Protein AF-A0A4Y2LX38-F1 (afdb_monomer_lite)

InterPro domains:
  IPR004868 DNA-directed DNA polymerase, family B, mitochondria/virus [PF03175] (24-109)
  IPR043502 DNA/RNA polymerase superfamily [SSF56672] (19-115)

Secondary structure (DSSP, 8-state):
--SS-HHHHHHHHHS--PPPP-GGGG--------S-S---S-------TTHHHHHHHHS----SSPP---S----GGG--S-------PPTT-SS----EEETTEEE--S-HHHHHHT-SS-----

pLDDT: mean 88.42, std 7.5, range [52.28, 97.88]

Foldseek 3Di:
DPPPDPVVVVVVVPDPDDDDDDVCVVDDDDDDDDLDPDDDDDDDDDDDPPVPVVCVVPPDDDDDDDDDDDDDDDDPVVDDDDDDDDDQFDPDDSDADDWDQEPNDTDRDNDPVCVNVVPPDDPDDD

Sequence (126 aa):
MKRNDVSLKEFCSQLEIVELMNPRDAFYGGRTNATKLFYEGEAKYIDLTSLYPYVNKYCSYPAGHPEIIISNFGDISEYLGIAKCSILPPRGLYHPVLPFRSLGKLTFPLCSSCVETRCSTCEHED

Radius of gyration: 21.51 Å; chains: 1; bounding box: 39×32×73 Å

Structure (mmCIF, N/CA/C/O backbone):
data_AF-A0A4Y2LX38-F1
#
_entry.id   AF-A0A4Y2LX38-F1
#
loop_
_atom_site.group_PDB
_atom_site.id
_atom_site.type_symbol
_atom_site.label_atom_id
_atom_site.label_alt_id
_atom_site.label_comp_id
_atom_site.label_asym_id
_atom_site.label_entity_id
_atom_site.label_seq_id
_atom_site.pdbx_PDB_ins_code
_atom_site.Cartn_x
_atom_site.Cartn_y
_atom_site.Cartn_z
_atom_site.occupancy
_atom_site.B_iso_or_equiv
_atom_site.auth_seq_id
_atom_site.auth_comp_id
_atom_site.auth_asym_id
_atom_site.auth_atom_id
_atom_site.pdbx_PDB_model_num
ATOM 1 N N . MET A 1 1 ? -1.124 16.129 43.618 1.00 52.28 1 MET A N 1
ATOM 2 C CA . MET A 1 1 ? -1.335 15.105 44.666 1.00 52.28 1 MET A CA 1
ATOM 3 C C . MET A 1 1 ? -1.889 13.756 44.160 1.00 52.28 1 MET A C 1
ATOM 5 O O . MET A 1 1 ? -2.050 12.874 44.979 1.00 52.28 1 MET A O 1
ATOM 9 N N . LYS A 1 2 ? -2.125 13.527 42.849 1.00 57.47 2 LYS A N 1
ATOM 10 C CA . LYS A 1 2 ? -2.738 12.272 42.333 1.00 57.47 2 LYS A CA 1
ATOM 11 C C . LYS A 1 2 ? -1.798 11.284 41.603 1.00 57.47 2 LYS A C 1
ATOM 13 O O . LYS A 1 2 ? -2.261 10.271 41.108 1.00 57.47 2 LYS A O 1
ATOM 18 N N . ARG A 1 3 ? -0.486 11.550 41.504 1.00 59.56 3 ARG A N 1
ATOM 19 C CA . ARG A 1 3 ? 0.464 10.679 40.761 1.00 59.56 3 ARG A CA 1
ATOM 20 C C . ARG A 1 3 ? 0.956 9.443 41.536 1.00 59.56 3 ARG A C 1
ATOM 22 O O . ARG A 1 3 ? 1.469 8.518 40.916 1.00 59.56 3 ARG A O 1
ATOM 29 N N . ASN A 1 4 ? 0.810 9.422 42.863 1.00 72.94 4 ASN A N 1
ATOM 30 C CA . ASN A 1 4 ? 1.358 8.372 43.737 1.00 72.94 4 ASN A CA 1
ATOM 31 C C . ASN A 1 4 ? 0.291 7.498 44.407 1.00 72.94 4 ASN A C 1
ATOM 33 O O . ASN A 1 4 ? 0.620 6.728 45.301 1.00 72.94 4 ASN A O 1
ATOM 37 N N . ASP A 1 5 ? -0.965 7.608 43.988 1.00 85.50 5 ASP A N 1
ATOM 38 C CA . ASP A 1 5 ? -2.028 6.768 44.524 1.00 85.50 5 ASP A CA 1
ATOM 39 C C . ASP A 1 5 ? -1.905 5.347 43.951 1.00 85.50 5 ASP A C 1
ATOM 41 O O . ASP A 1 5 ? -1.967 5.149 42.735 1.00 85.50 5 ASP A O 1
ATOM 45 N N . VAL A 1 6 ? -1.655 4.375 44.831 1.00 85.75 6 VAL A N 1
ATOM 46 C CA . VAL A 1 6 ? -1.432 2.966 44.474 1.00 85.75 6 VAL A CA 1
ATOM 47 C C . VAL A 1 6 ? -2.691 2.358 43.857 1.00 85.75 6 VAL A C 1
ATOM 49 O O . VAL A 1 6 ? -2.586 1.649 42.861 1.00 85.75 6 VAL A O 1
ATOM 52 N N . SER A 1 7 ? -3.873 2.732 44.356 1.00 86.31 7 SER A N 1
ATOM 53 C CA . SER A 1 7 ? -5.153 2.212 43.863 1.00 86.31 7 SER A CA 1
ATOM 54 C C . SER A 1 7 ? -5.431 2.631 42.416 1.00 86.31 7 SER A C 1
ATOM 56 O O . SER A 1 7 ? -5.868 1.827 41.597 1.00 86.31 7 SER A O 1
ATOM 58 N N . LEU A 1 8 ? -5.091 3.876 42.061 1.00 85.12 8 LEU A N 1
ATOM 59 C CA . LEU A 1 8 ? -5.197 4.372 40.688 1.00 85.12 8 LEU A CA 1
ATOM 60 C C . LEU A 1 8 ? -4.205 3.678 39.751 1.00 85.12 8 LEU A C 1
ATOM 62 O O . LEU A 1 8 ? -4.531 3.449 38.591 1.00 85.12 8 LEU A O 1
ATOM 66 N N . LYS A 1 9 ? -3.001 3.341 40.230 1.00 82.56 9 LYS A N 1
ATOM 67 C CA . LYS A 1 9 ? -2.008 2.612 39.427 1.00 82.56 9 LYS A CA 1
ATOM 68 C C . LYS A 1 9 ? -2.444 1.176 39.160 1.00 82.56 9 LYS A C 1
ATOM 70 O O . LYS A 1 9 ? -2.347 0.739 38.018 1.00 82.56 9 LYS A O 1
ATOM 75 N N . GLU A 1 10 ? -2.948 0.480 40.176 1.00 87.00 10 GLU A N 1
ATOM 76 C CA . GLU A 1 10 ? -3.496 -0.871 40.026 1.00 87.00 10 GLU A CA 1
ATOM 77 C C . GLU A 1 10 ? -4.698 -0.874 39.079 1.00 87.00 10 GLU A C 1
ATOM 79 O O . GLU A 1 10 ? -4.710 -1.645 38.121 1.00 87.00 10 GLU A O 1
ATOM 84 N N . PHE A 1 11 ? -5.641 0.056 39.249 1.00 85.44 11 PHE A N 1
ATOM 85 C CA . PHE A 1 11 ? -6.773 0.209 38.335 1.00 85.44 11 PHE A CA 1
ATOM 86 C C . PHE A 1 11 ? -6.322 0.472 36.890 1.00 85.44 11 PHE A C 1
ATOM 88 O O . PHE A 1 11 ? -6.727 -0.245 35.982 1.00 85.44 11 PHE A O 1
ATOM 95 N N . CYS A 1 12 ? -5.432 1.444 36.662 1.00 82.38 12 CYS A N 1
ATOM 96 C CA . CYS A 1 12 ? -4.913 1.729 35.321 1.00 82.38 12 CYS A CA 1
ATOM 97 C C . CYS A 1 12 ? -4.139 0.549 34.714 1.00 82.38 12 CYS A C 1
ATOM 99 O O . CYS A 1 12 ? -4.152 0.397 33.499 1.00 82.38 12 CYS A O 1
ATOM 101 N N . SER A 1 13 ? -3.476 -0.279 35.529 1.00 79.88 13 SER A N 1
ATOM 102 C CA . SER A 1 13 ? -2.760 -1.472 35.054 1.00 79.88 13 SER A CA 1
ATOM 103 C C . SER A 1 13 ? -3.688 -2.603 34.607 1.00 79.88 13 SER A C 1
ATOM 105 O O . SER A 1 13 ? -3.288 -3.441 33.806 1.00 79.88 13 SER A O 1
ATOM 107 N N . GLN A 1 14 ? -4.927 -2.610 35.103 1.00 82.19 14 GLN A N 1
ATOM 108 C CA . GLN A 1 14 ? -5.975 -3.540 34.684 1.00 82.19 14 GLN A CA 1
ATOM 109 C C . GLN A 1 14 ? -6.706 -3.065 33.422 1.00 82.19 14 GLN A C 1
ATOM 111 O O . GLN A 1 14 ? -7.450 -3.838 32.823 1.00 82.19 14 GLN A O 1
ATOM 116 N N . LEU A 1 15 ? -6.524 -1.803 33.017 1.00 80.25 15 LEU A N 1
ATOM 117 C CA . LEU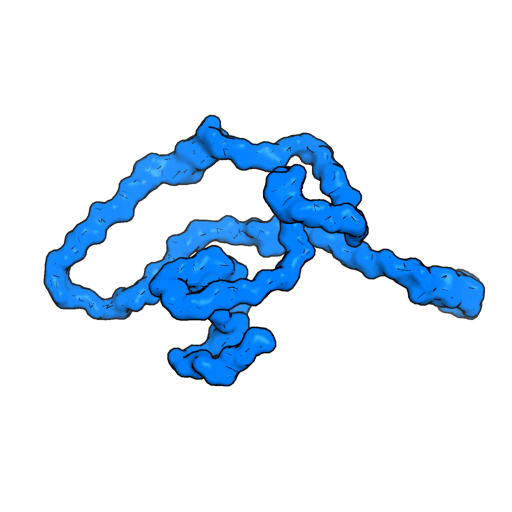 A 1 15 ? -7.100 -1.288 31.783 1.00 80.25 15 LEU A CA 1
ATOM 118 C C . LEU A 1 15 ? -6.261 -1.761 30.597 1.00 80.25 15 LEU A C 1
ATOM 120 O O . LEU A 1 15 ? -5.094 -1.396 30.454 1.00 80.25 15 LEU A O 1
ATOM 124 N N . GLU A 1 16 ? -6.885 -2.513 29.698 1.00 70.12 16 GLU A N 1
ATOM 125 C CA . GLU A 1 16 ? -6.325 -2.808 28.384 1.00 70.12 16 GLU A CA 1
ATOM 126 C C . GLU A 1 16 ? -6.466 -1.562 27.498 1.00 70.12 16 GLU A C 1
ATOM 128 O O . GLU A 1 16 ? -7.414 -1.396 26.729 1.00 70.12 16 GLU A O 1
ATOM 133 N N . ILE A 1 17 ? -5.550 -0.607 27.681 1.00 72.88 17 ILE A N 1
ATOM 134 C CA . ILE A 1 17 ? -5.524 0.620 26.884 1.00 72.88 17 ILE A CA 1
ATOM 135 C C . ILE A 1 17 ? -4.998 0.264 25.493 1.00 72.88 17 ILE A C 1
ATOM 137 O O . ILE A 1 17 ? -3.791 0.233 25.254 1.00 72.88 17 ILE A O 1
ATOM 141 N N . VAL A 1 18 ? -5.920 0.008 24.569 1.00 73.94 18 VAL A N 1
ATOM 142 C CA . VAL A 1 18 ? -5.599 -0.170 23.154 1.00 73.94 18 VAL A CA 1
ATOM 143 C C . VAL A 1 18 ? -5.389 1.203 22.522 1.00 73.94 18 VAL A C 1
ATOM 145 O O . VAL A 1 18 ? -6.255 2.078 22.580 1.00 73.94 18 VAL A O 1
ATOM 148 N N . GLU A 1 19 ? -4.225 1.404 21.907 1.00 80.00 19 GLU A N 1
ATOM 149 C CA . GLU A 1 19 ? -3.961 2.606 21.123 1.00 80.00 19 GLU A CA 1
ATOM 150 C C . GLU A 1 19 ? -4.925 2.672 19.929 1.00 80.00 19 GLU A C 1
ATOM 152 O O . GLU A 1 19 ? -4.983 1.752 19.106 1.00 80.00 19 GLU A O 1
ATOM 157 N N . LEU A 1 20 ? -5.655 3.783 19.808 1.00 81.31 20 LEU A N 1
ATOM 158 C CA . LEU A 1 20 ? -6.504 4.029 18.648 1.00 81.31 20 LEU A CA 1
ATOM 159 C C . LEU A 1 20 ? -5.653 4.088 17.377 1.00 81.31 20 LEU A C 1
ATOM 161 O O . LEU A 1 20 ? -4.609 4.735 17.326 1.00 81.31 20 LEU A O 1
ATOM 165 N N . MET A 1 21 ? -6.125 3.431 16.320 1.00 87.50 21 MET A N 1
ATOM 166 C CA . MET A 1 21 ? -5.493 3.528 15.011 1.00 87.50 21 MET A CA 1
ATOM 167 C C . MET A 1 21 ? -5.532 4.976 14.510 1.00 87.50 21 MET A C 1
ATOM 169 O O . MET A 1 21 ? -6.570 5.633 14.572 1.00 87.50 21 MET A O 1
ATOM 173 N N . ASN A 1 22 ? -4.424 5.443 13.936 1.00 88.81 22 ASN A N 1
ATOM 174 C CA . ASN A 1 22 ? -4.397 6.649 13.124 1.00 88.81 22 ASN A CA 1
ATOM 175 C C . ASN A 1 22 ? -4.707 6.294 11.654 1.00 88.81 22 ASN A C 1
ATOM 177 O O . ASN A 1 22 ? -3.871 5.679 10.990 1.00 88.81 22 ASN A O 1
ATOM 181 N N . PRO A 1 23 ? -5.857 6.712 11.087 1.00 88.50 23 PRO A N 1
ATOM 182 C CA . PRO A 1 23 ? -6.214 6.401 9.699 1.00 88.50 23 PRO A CA 1
ATOM 183 C C . PRO A 1 23 ? -5.195 6.886 8.658 1.00 88.50 23 PRO A C 1
ATOM 185 O O . PRO A 1 23 ? -5.149 6.366 7.545 1.00 88.50 23 PRO A O 1
ATOM 188 N N . ARG A 1 24 ? -4.361 7.882 8.999 1.00 90.12 24 ARG A N 1
ATOM 189 C CA . ARG A 1 24 ? -3.313 8.389 8.099 1.00 90.12 24 ARG A CA 1
ATOM 190 C C . ARG A 1 24 ? -2.212 7.367 7.838 1.00 90.12 24 ARG A C 1
ATOM 192 O O . ARG A 1 24 ? -1.558 7.469 6.803 1.00 90.12 24 ARG A O 1
ATOM 199 N N . ASP A 1 25 ? -2.034 6.390 8.720 1.00 89.56 25 ASP A N 1
ATOM 200 C CA . ASP A 1 25 ? -1.020 5.348 8.552 1.00 89.56 25 ASP A CA 1
ATOM 201 C C . ASP A 1 25 ? -1.364 4.428 7.371 1.00 89.56 25 ASP A C 1
ATOM 203 O O . ASP A 1 25 ? -0.471 3.964 6.666 1.00 89.56 25 ASP A O 1
ATOM 207 N N . ALA A 1 26 ? -2.660 4.254 7.086 1.00 89.81 26 ALA A N 1
ATOM 208 C CA . ALA A 1 26 ? -3.158 3.525 5.921 1.00 89.81 26 ALA A CA 1
ATOM 209 C C . ALA A 1 26 ? -3.140 4.359 4.622 1.00 89.81 26 ALA A C 1
ATOM 211 O O . ALA A 1 26 ? -3.487 3.855 3.553 1.00 89.81 26 ALA A O 1
ATOM 212 N N . PHE A 1 27 ? -2.758 5.640 4.683 1.00 91.00 27 PHE A N 1
ATOM 213 C CA . PHE A 1 27 ? -2.789 6.525 3.524 1.00 91.00 27 PHE A CA 1
ATOM 214 C C . PHE A 1 27 ? -1.480 6.447 2.723 1.00 91.00 27 PHE A C 1
ATOM 216 O O . PHE A 1 27 ? -0.422 6.961 3.114 1.00 91.00 27 PHE A O 1
ATOM 223 N N . TYR A 1 28 ? -1.560 5.816 1.552 1.00 91.31 28 TYR A N 1
ATOM 224 C CA . TYR A 1 28 ? -0.453 5.665 0.610 1.00 91.31 28 TYR A CA 1
ATOM 225 C C . TYR A 1 28 ? -0.746 6.377 -0.713 1.00 91.31 28 TYR A C 1
ATOM 227 O O . TYR A 1 28 ? -1.894 6.599 -1.084 1.00 91.31 28 TYR A O 1
ATOM 235 N N . GLY A 1 29 ? 0.322 6.764 -1.411 1.00 90.19 29 GLY A N 1
ATOM 236 C CA . GLY A 1 29 ? 0.231 7.339 -2.750 1.00 90.19 29 GLY A CA 1
ATOM 237 C C . GLY A 1 29 ? 0.195 6.269 -3.842 1.00 90.19 29 GLY A C 1
ATOM 238 O O . GLY A 1 29 ? 0.033 5.079 -3.579 1.00 90.19 29 GLY A O 1
ATOM 239 N N . GLY A 1 30 ? 0.408 6.707 -5.083 1.00 90.19 30 GLY A N 1
ATOM 240 C CA . GLY A 1 30 ? 0.543 5.804 -6.223 1.00 90.19 30 GLY A CA 1
ATOM 241 C C . GLY A 1 30 ? 1.760 4.880 -6.109 1.00 90.19 30 GLY A C 1
ATOM 242 O O . GLY A 1 30 ? 2.752 5.187 -5.442 1.00 90.19 30 GLY A O 1
ATOM 243 N N . ARG A 1 31 ? 1.688 3.738 -6.797 1.00 90.12 31 ARG A N 1
ATOM 244 C CA . ARG A 1 31 ? 2.797 2.790 -6.905 1.00 90.12 31 ARG A CA 1
ATOM 245 C C . ARG A 1 31 ? 3.759 3.228 -8.005 1.00 90.12 31 ARG A C 1
ATOM 247 O O . ARG A 1 31 ? 3.382 3.284 -9.169 1.00 90.12 31 ARG A O 1
ATOM 254 N N . THR A 1 32 ? 5.022 3.398 -7.633 1.00 87.94 32 THR A N 1
ATOM 255 C CA . THR A 1 32 ? 6.138 3.578 -8.568 1.00 87.94 32 THR A CA 1
ATOM 256 C C . THR A 1 32 ? 7.189 2.523 -8.255 1.00 87.94 32 THR A C 1
ATOM 258 O O . THR A 1 32 ? 7.738 2.509 -7.155 1.00 87.94 32 THR A O 1
ATOM 261 N N . ASN A 1 33 ? 7.441 1.600 -9.183 1.00 86.12 33 ASN A N 1
ATOM 262 C CA . ASN A 1 33 ? 8.404 0.514 -8.993 1.00 86.12 33 ASN A CA 1
ATOM 263 C C . ASN A 1 33 ? 9.043 0.119 -10.335 1.00 86.12 33 ASN A C 1
ATOM 265 O O . ASN A 1 33 ? 8.379 0.171 -11.368 1.00 86.12 33 ASN A O 1
ATOM 269 N N . ALA A 1 34 ? 10.306 -0.305 -10.303 1.00 86.88 34 ALA A N 1
ATOM 270 C CA . ALA A 1 34 ? 11.006 -0.919 -11.421 1.00 86.88 34 ALA A CA 1
ATOM 271 C C . ALA A 1 34 ? 11.105 -2.437 -11.201 1.00 86.88 34 ALA A C 1
ATOM 273 O O . ALA A 1 34 ? 11.775 -2.896 -10.281 1.00 86.88 34 ALA A O 1
ATOM 274 N N . THR A 1 35 ? 10.463 -3.228 -12.063 1.00 85.12 35 THR A N 1
ATOM 275 C CA . THR A 1 35 ? 10.575 -4.700 -12.024 1.00 85.12 35 THR A CA 1
ATOM 276 C C . THR A 1 35 ? 11.785 -5.213 -12.808 1.00 85.12 35 THR A C 1
ATOM 278 O O . THR A 1 35 ? 12.316 -6.279 -12.513 1.00 85.12 35 THR A O 1
ATOM 281 N N . LYS A 1 36 ? 12.249 -4.445 -13.799 1.00 87.00 36 LYS A N 1
ATOM 282 C CA . LYS A 1 36 ? 13.427 -4.749 -14.613 1.00 87.00 36 LYS A CA 1
ATOM 283 C C . LYS A 1 36 ? 14.171 -3.446 -14.896 1.00 87.00 36 LYS A C 1
ATOM 285 O O . LYS A 1 36 ? 13.558 -2.490 -15.357 1.00 87.00 36 LYS A O 1
ATOM 290 N N . LEU A 1 37 ? 15.469 -3.403 -14.588 1.00 90.50 37 LEU A N 1
ATOM 291 C CA . LEU A 1 37 ? 16.285 -2.188 -14.744 1.00 90.50 37 LEU A CA 1
ATOM 292 C C . LEU A 1 37 ? 16.709 -1.935 -16.195 1.00 90.50 37 LEU A C 1
ATOM 294 O O . LEU A 1 37 ? 16.885 -0.789 -16.589 1.00 90.50 37 LEU A O 1
ATOM 298 N N . PHE A 1 38 ? 16.859 -2.996 -16.988 1.00 93.56 38 PHE A N 1
ATOM 299 C CA . PHE A 1 38 ? 17.237 -2.917 -18.395 1.00 93.56 38 PHE A CA 1
ATOM 300 C C . PHE A 1 38 ? 16.450 -3.943 -19.205 1.00 93.56 38 PHE A C 1
ATOM 302 O O . PHE A 1 38 ? 16.426 -5.118 -18.839 1.00 93.56 38 PHE A O 1
ATOM 309 N N . TYR A 1 39 ? 15.814 -3.514 -20.292 1.00 92.94 39 TYR A N 1
ATOM 310 C CA . TYR A 1 39 ? 15.083 -4.369 -21.224 1.00 92.94 39 TYR A CA 1
ATOM 311 C C . TYR A 1 39 ? 15.510 -4.037 -22.654 1.00 92.94 39 TYR A C 1
ATOM 313 O O . TYR A 1 39 ? 15.465 -2.877 -23.050 1.00 92.94 39 TYR A O 1
ATOM 321 N N . GLU A 1 40 ? 15.908 -5.058 -23.408 1.00 95.25 40 GLU A N 1
ATOM 322 C CA . GLU A 1 40 ? 16.269 -4.953 -24.820 1.00 95.25 40 GLU A CA 1
ATOM 323 C C . GLU A 1 40 ? 15.167 -5.614 -25.656 1.00 95.25 40 GLU A C 1
ATOM 325 O O . GLU A 1 40 ? 14.847 -6.786 -25.448 1.00 95.25 40 GLU A O 1
ATOM 330 N N . GLY A 1 41 ? 14.547 -4.841 -26.548 1.00 95.38 41 GLY A N 1
ATOM 331 C CA . GLY A 1 41 ? 13.410 -5.265 -27.365 1.00 95.38 41 GLY A CA 1
ATOM 332 C C . GLY A 1 41 ? 12.289 -4.227 -27.404 1.00 95.38 41 GLY A C 1
ATOM 333 O O . GLY A 1 41 ? 12.411 -3.128 -26.863 1.00 95.38 41 GLY A O 1
ATOM 334 N N . GLU A 1 42 ? 11.175 -4.582 -28.039 1.00 95.50 42 GLU A N 1
ATOM 335 C CA . GLU A 1 42 ? 9.983 -3.732 -28.098 1.00 95.50 42 GLU A CA 1
ATOM 336 C C . GLU A 1 42 ? 9.138 -3.864 -26.826 1.00 95.50 42 GLU A C 1
ATOM 338 O O . GLU A 1 42 ? 8.859 -4.967 -26.353 1.00 95.50 42 GLU A O 1
ATOM 343 N N . ALA A 1 43 ? 8.689 -2.733 -26.281 1.00 94.69 43 ALA A N 1
ATOM 344 C CA . ALA A 1 43 ? 7.844 -2.683 -25.093 1.00 94.69 43 ALA A CA 1
ATOM 345 C C . ALA A 1 43 ? 6.458 -2.119 -25.424 1.00 94.69 43 ALA A C 1
ATOM 347 O O . ALA A 1 43 ? 6.311 -1.223 -26.254 1.00 94.69 43 ALA A O 1
ATOM 348 N N . LYS A 1 44 ? 5.433 -2.621 -24.728 1.00 95.62 44 LYS A N 1
ATOM 349 C CA . LYS A 1 44 ? 4.078 -2.060 -24.771 1.00 95.62 44 LYS A CA 1
ATOM 350 C C . LYS A 1 44 ? 3.871 -1.142 -23.576 1.00 95.62 44 LYS A C 1
ATOM 352 O O . LYS A 1 44 ? 4.188 -1.514 -22.449 1.00 95.62 44 LYS A O 1
ATOM 357 N N . TYR A 1 45 ? 3.305 0.030 -23.832 1.00 95.25 45 TYR A N 1
ATOM 358 C CA . TYR A 1 45 ? 2.912 0.982 -22.803 1.00 95.25 45 TYR A CA 1
ATOM 359 C C . TYR A 1 45 ? 1.392 0.985 -22.659 1.00 95.25 45 TYR A C 1
ATOM 361 O O . TYR A 1 45 ? 0.667 1.040 -23.652 1.00 95.25 45 TYR A O 1
ATOM 369 N N . ILE A 1 46 ? 0.929 0.894 -21.416 1.00 96.38 46 ILE A N 1
ATOM 370 C CA . ILE A 1 46 ? -0.485 0.941 -21.056 1.00 96.38 46 ILE A CA 1
ATOM 371 C C . ILE A 1 46 ? -0.631 2.038 -20.011 1.00 96.38 46 ILE A C 1
ATOM 373 O O . ILE A 1 46 ? 0.090 2.035 -19.014 1.00 96.38 46 ILE A O 1
ATOM 377 N N . ASP A 1 47 ? -1.575 2.944 -20.239 1.00 96.44 47 ASP A N 1
ATOM 378 C CA . ASP A 1 47 ? -1.922 4.013 -19.311 1.00 96.44 47 ASP A CA 1
ATOM 379 C C . ASP A 1 47 ? -3.429 4.032 -19.066 1.00 96.44 47 ASP A C 1
ATOM 381 O O . ASP A 1 47 ? -4.226 3.764 -19.970 1.00 96.44 47 ASP A O 1
ATOM 385 N N . LEU A 1 48 ? -3.817 4.335 -17.829 1.00 95.94 48 LEU A N 1
ATOM 386 C CA . LEU A 1 48 ? -5.215 4.469 -17.442 1.00 95.94 48 LEU A CA 1
ATOM 387 C C . LEU A 1 48 ? -5.581 5.951 -17.413 1.00 95.94 48 LEU A C 1
ATOM 389 O O . LEU A 1 48 ? -5.249 6.672 -16.469 1.00 95.94 48 LEU A O 1
ATOM 393 N N . THR A 1 49 ? -6.326 6.396 -18.424 1.00 97.38 49 THR A N 1
ATOM 394 C CA . THR A 1 49 ? -6.803 7.778 -18.497 1.00 97.38 49 THR A CA 1
ATOM 395 C C . THR A 1 49 ? -7.702 8.100 -17.303 1.00 97.38 49 THR A C 1
ATOM 397 O O . THR A 1 49 ? -8.749 7.484 -17.109 1.00 97.38 49 THR A O 1
ATOM 400 N N . SER A 1 50 ? -7.302 9.096 -16.508 1.00 97.06 50 SER A N 1
ATOM 401 C CA . SER A 1 50 ? -8.080 9.605 -15.370 1.00 97.06 50 SER A CA 1
ATOM 402 C C . SER A 1 50 ? -8.390 8.559 -14.286 1.00 97.06 50 SER A C 1
ATOM 404 O O . SER A 1 50 ? -9.504 8.530 -13.759 1.00 97.06 50 SER A O 1
ATOM 406 N N . LEU A 1 51 ? -7.393 7.752 -13.896 1.00 96.50 51 LEU A N 1
ATOM 407 C CA . LEU A 1 51 ? -7.533 6.728 -12.851 1.00 96.50 51 LEU A CA 1
ATOM 408 C C . LEU A 1 51 ? -8.214 7.246 -11.569 1.00 96.50 51 LEU A C 1
ATOM 4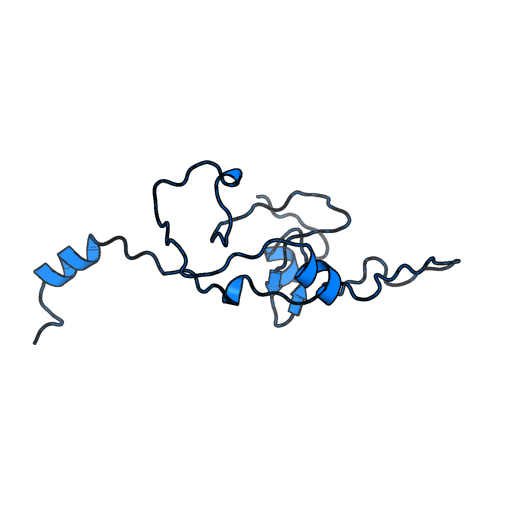10 O O . LEU A 1 51 ? -9.248 6.717 -11.175 1.00 96.50 51 LEU A O 1
ATOM 414 N N . TYR A 1 52 ? -7.687 8.296 -10.927 1.00 95.94 52 TYR A N 1
ATOM 415 C CA . TYR A 1 52 ? -8.273 8.801 -9.675 1.00 95.94 52 TYR A CA 1
ATOM 416 C C . TYR A 1 52 ? -9.714 9.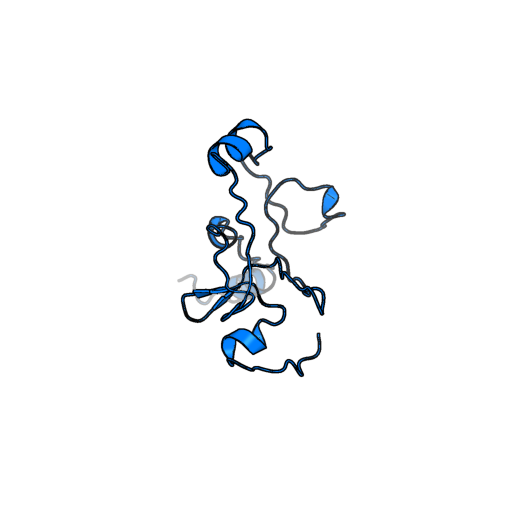316 -9.837 1.00 95.94 52 TYR A C 1
ATOM 418 O O . TYR A 1 52 ? -10.565 8.899 -9.053 1.00 95.94 52 TYR A O 1
ATOM 426 N N . PRO A 1 53 ? -10.046 10.160 -10.840 1.00 97.88 53 PRO A N 1
ATOM 427 C CA . PRO A 1 53 ? -11.437 10.525 -11.107 1.00 97.88 53 PRO A CA 1
ATOM 428 C C . PRO A 1 53 ? -12.370 9.331 -11.335 1.00 97.88 53 PRO A C 1
ATOM 430 O O . PRO A 1 53 ? -13.500 9.351 -10.851 1.00 97.88 53 PRO A O 1
ATOM 433 N N . TYR A 1 54 ? -11.914 8.293 -12.044 1.00 97.62 54 TYR A N 1
ATOM 434 C CA . TYR A 1 54 ? -12.703 7.082 -12.262 1.00 97.62 54 TYR A CA 1
ATOM 435 C C . TYR A 1 54 ? -13.027 6.384 -10.933 1.00 97.62 54 TYR A C 1
ATOM 437 O O . TYR A 1 54 ? -14.197 6.129 -10.650 1.00 97.62 54 TYR A O 1
ATOM 445 N N . VAL A 1 55 ? -12.016 6.139 -10.090 1.00 96.50 55 VAL A N 1
ATOM 446 C CA . VAL A 1 55 ? -12.209 5.504 -8.773 1.00 96.50 55 VAL A CA 1
ATOM 447 C C . VAL A 1 55 ? -13.124 6.364 -7.894 1.00 96.50 55 VAL A C 1
ATOM 449 O O . VAL A 1 55 ? -14.101 5.850 -7.358 1.00 96.50 55 VAL A O 1
ATOM 452 N N . ASN A 1 56 ? -12.899 7.680 -7.834 1.00 95.69 56 ASN A N 1
ATOM 453 C CA . ASN A 1 56 ? -13.735 8.602 -7.055 1.00 95.69 56 ASN A CA 1
ATOM 454 C C . ASN A 1 56 ? -15.210 8.607 -7.495 1.00 95.69 56 ASN A C 1
ATOM 456 O O . ASN A 1 56 ? -16.084 8.900 -6.683 1.00 95.69 56 ASN A O 1
ATOM 460 N N . LYS A 1 57 ? -15.496 8.332 -8.775 1.00 96.69 57 LYS A N 1
ATOM 461 C CA . LYS A 1 57 ? -16.863 8.314 -9.313 1.00 96.69 57 LYS A CA 1
ATOM 462 C C . LYS A 1 57 ? -17.574 6.981 -9.084 1.00 96.69 57 LYS A C 1
ATOM 464 O O . LYS A 1 57 ? -18.779 6.983 -8.847 1.00 96.69 57 LYS A O 1
ATOM 469 N N . TYR A 1 58 ? -16.865 5.865 -9.240 1.00 97.12 58 TYR A N 1
ATOM 470 C CA . TYR A 1 58 ? -17.491 4.541 -9.337 1.00 97.12 58 TYR A CA 1
ATOM 471 C C . TYR A 1 58 ? -17.243 3.631 -8.130 1.00 97.12 58 TYR A C 1
ATOM 473 O O . TYR A 1 58 ? -17.996 2.677 -7.942 1.00 97.12 58 TYR A O 1
ATOM 481 N N . CYS A 1 59 ? -16.216 3.880 -7.317 1.00 94.75 59 CYS A N 1
ATOM 482 C CA . CYS A 1 59 ? -15.912 3.049 -6.154 1.00 94.75 59 CYS A CA 1
ATOM 483 C C . CYS A 1 59 ? -16.605 3.565 -4.888 1.00 94.75 59 CYS A C 1
ATOM 485 O O . CYS A 1 59 ? -16.883 4.753 -4.738 1.00 94.75 59 CYS A O 1
ATOM 487 N N . SER A 1 60 ? -16.866 2.647 -3.956 1.00 93.56 60 SER A N 1
ATOM 488 C CA . SER A 1 60 ? -17.405 2.983 -2.638 1.00 93.56 60 SER A CA 1
ATOM 489 C C . SER A 1 60 ? -16.287 3.421 -1.695 1.00 93.56 60 SER A C 1
ATOM 491 O O . SER A 1 60 ? -15.224 2.804 -1.662 1.00 93.56 60 SER A O 1
ATOM 493 N N . TYR A 1 61 ? -16.555 4.459 -0.905 1.00 91.44 61 TYR A N 1
ATOM 494 C CA . TY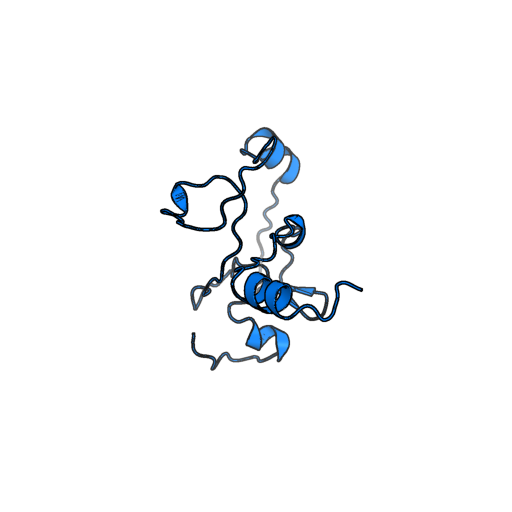R A 1 61 ? -15.670 4.949 0.150 1.00 91.44 61 TYR A CA 1
ATOM 495 C C . TYR A 1 61 ? -16.407 4.915 1.489 1.00 91.44 61 TYR A C 1
ATOM 497 O O . TYR A 1 61 ? -17.604 5.216 1.515 1.00 91.44 61 TYR A O 1
ATOM 505 N N . PRO A 1 62 ? -15.721 4.601 2.604 1.00 90.38 62 PRO A N 1
ATOM 506 C CA . PRO A 1 62 ? -16.301 4.817 3.920 1.00 90.38 62 PRO A CA 1
ATOM 507 C C . PRO A 1 62 ? -16.596 6.314 4.094 1.00 90.38 62 PRO A C 1
ATOM 509 O O . PRO A 1 62 ? -15.736 7.162 3.846 1.00 90.38 62 PRO A O 1
ATOM 512 N N . ALA A 1 63 ? -17.824 6.638 4.492 1.00 90.12 63 ALA A N 1
ATOM 513 C CA . ALA A 1 63 ? -18.303 8.005 4.659 1.00 90.12 63 ALA A CA 1
ATOM 51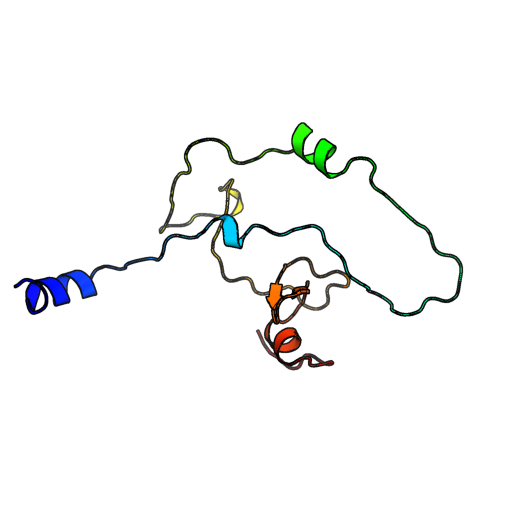4 C C . ALA A 1 63 ? -19.106 8.137 5.959 1.00 90.12 63 ALA A C 1
ATOM 516 O O . ALA A 1 63 ? -19.787 7.202 6.373 1.00 90.12 63 ALA A O 1
ATOM 517 N N . GLY A 1 64 ? -19.053 9.318 6.579 1.00 90.38 64 GLY A N 1
ATOM 518 C CA . GLY A 1 64 ? -19.725 9.595 7.851 1.00 90.38 64 GLY A CA 1
ATOM 519 C C . GLY A 1 64 ? -18.855 9.319 9.080 1.00 90.38 64 GLY A C 1
ATOM 520 O O . GLY A 1 64 ? -17.627 9.270 8.995 1.00 90.38 64 GLY A O 1
ATOM 521 N N . HIS A 1 65 ? -19.501 9.202 10.241 1.00 91.19 65 HIS A N 1
ATOM 522 C CA . HIS A 1 65 ? -18.824 8.896 11.501 1.00 91.19 65 HIS A CA 1
ATOM 523 C C . HIS A 1 65 ? -18.488 7.400 11.574 1.00 91.19 65 HIS A C 1
ATOM 525 O O . HIS A 1 65 ? -19.388 6.587 11.366 1.00 91.19 65 HIS A O 1
ATOM 531 N N . PRO A 1 66 ? -17.229 7.024 11.865 1.00 90.69 66 PRO A N 1
ATOM 532 C CA . PRO A 1 66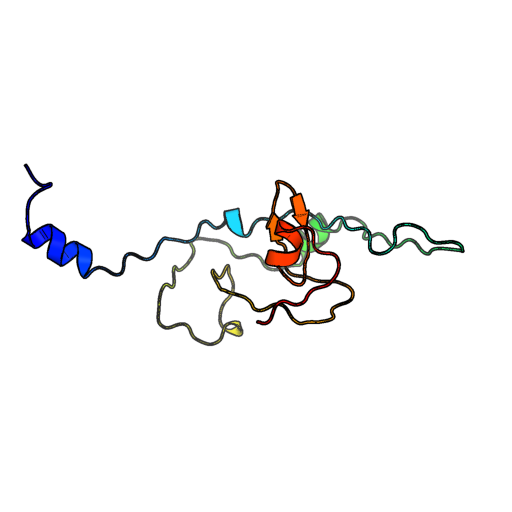 ? -16.845 5.622 11.930 1.00 90.69 66 PRO A CA 1
ATOM 533 C C . PRO A 1 66 ? -17.382 4.957 13.200 1.00 90.69 66 PRO A C 1
ATOM 535 O O . PRO A 1 66 ? -17.395 5.560 14.274 1.00 90.69 66 PRO A O 1
ATOM 538 N N . GLU A 1 67 ? -17.745 3.685 13.081 1.00 91.50 67 GLU A N 1
ATOM 539 C CA . GLU A 1 67 ? -17.864 2.784 14.223 1.00 91.50 67 GLU A CA 1
ATOM 540 C C . GLU A 1 67 ? -16.468 2.267 14.596 1.00 91.50 67 GLU A C 1
ATOM 542 O O . GLU A 1 67 ? -15.697 1.850 13.730 1.00 91.50 67 GLU A O 1
ATOM 547 N N . ILE A 1 68 ? -16.118 2.332 15.883 1.00 90.88 68 ILE A N 1
ATOM 548 C CA . ILE A 1 68 ? -14.804 1.911 16.376 1.00 90.88 68 ILE A CA 1
ATOM 549 C C . ILE A 1 68 ? -14.953 0.548 17.047 1.00 90.88 68 ILE A C 1
ATOM 551 O O . ILE A 1 68 ? -15.520 0.442 18.133 1.00 90.88 68 ILE A O 1
ATOM 555 N N . ILE A 1 69 ? -14.398 -0.478 16.405 1.00 91.12 69 ILE A N 1
ATOM 556 C CA . ILE A 1 69 ? -14.393 -1.860 16.889 1.00 91.12 69 ILE A CA 1
ATOM 557 C C . ILE A 1 69 ? -12.983 -2.183 17.384 1.00 91.12 69 ILE A C 1
ATOM 559 O O . ILE A 1 69 ? -12.016 -2.064 16.633 1.00 91.12 69 ILE A O 1
ATOM 563 N N . ILE A 1 70 ? -12.863 -2.567 18.656 1.00 89.81 70 ILE A N 1
ATOM 564 C CA . ILE A 1 70 ? -11.571 -2.851 19.311 1.00 89.81 70 ILE A CA 1
ATOM 565 C C . ILE A 1 70 ? -11.439 -4.296 19.807 1.00 89.81 70 ILE A C 1
ATOM 567 O O . ILE A 1 70 ? -10.350 -4.702 20.201 1.00 89.81 70 ILE A O 1
ATOM 571 N N . SER A 1 71 ? -12.524 -5.071 19.803 1.00 89.44 71 SER A N 1
ATOM 572 C CA . SER A 1 71 ? -12.552 -6.459 20.271 1.00 89.44 71 SER A CA 1
ATOM 573 C C . SER A 1 71 ? -13.706 -7.235 19.629 1.00 89.44 71 SER A C 1
ATOM 575 O O . SER A 1 71 ? -14.597 -6.637 19.029 1.00 89.44 71 SER A O 1
ATOM 577 N N . ASN A 1 72 ? -13.687 -8.568 19.768 1.00 91.69 72 ASN A N 1
ATOM 578 C CA . ASN A 1 72 ? -14.697 -9.488 19.223 1.00 91.69 72 ASN A CA 1
ATOM 579 C C . ASN A 1 72 ? -14.890 -9.353 17.701 1.00 91.69 72 ASN A C 1
ATOM 581 O O . ASN A 1 72 ? -16.011 -9.237 17.212 1.00 91.69 72 ASN A O 1
ATOM 585 N N . PHE A 1 73 ? -13.779 -9.350 16.962 1.00 91.94 73 PHE A N 1
ATOM 586 C CA . PHE A 1 73 ? -13.795 -9.295 15.502 1.00 91.94 73 PHE A CA 1
ATOM 587 C C . PHE A 1 73 ? -14.428 -10.567 14.905 1.00 91.94 73 PHE A C 1
ATOM 589 O O . PHE A 1 73 ? -14.108 -11.679 15.325 1.00 91.94 73 PHE A O 1
ATOM 596 N N . GLY A 1 74 ? -15.315 -10.385 13.930 1.00 92.94 74 GLY A N 1
ATOM 597 C CA . GLY A 1 74 ? -15.859 -11.404 13.038 1.00 92.94 74 GLY A CA 1
ATOM 598 C C . GLY A 1 74 ? -14.976 -11.602 11.807 1.00 92.94 74 GLY A C 1
ATOM 599 O O . GLY A 1 74 ? -13.795 -11.235 11.806 1.00 92.94 74 GLY A O 1
ATOM 600 N N . ASP A 1 75 ? -15.540 -12.185 10.749 1.00 94.06 75 ASP A N 1
ATOM 601 C CA . ASP A 1 75 ? -14.812 -12.351 9.490 1.00 94.06 75 ASP A CA 1
ATOM 602 C C . ASP A 1 75 ? -14.509 -10.986 8.852 1.00 94.06 75 ASP A C 1
ATOM 604 O O . ASP A 1 75 ? -15.336 -10.075 8.861 1.00 94.06 75 ASP A O 1
ATOM 608 N N . ILE A 1 76 ? -13.315 -10.824 8.271 1.00 91.31 76 ILE A N 1
ATOM 609 C CA . ILE A 1 76 ? -12.898 -9.520 7.742 1.00 91.31 76 ILE A CA 1
ATOM 610 C C . ILE A 1 76 ? -13.784 -9.019 6.590 1.00 91.31 76 ILE A C 1
ATOM 612 O O . ILE A 1 76 ? -13.884 -7.810 6.375 1.00 91.31 76 ILE A O 1
ATOM 616 N N . SER A 1 77 ? -14.439 -9.931 5.865 1.00 93.56 77 SER A N 1
ATOM 617 C CA . SER A 1 77 ? -15.361 -9.605 4.771 1.00 93.56 77 SER A CA 1
ATOM 618 C C . SER A 1 77 ? -16.664 -8.947 5.236 1.00 93.56 77 SER A C 1
ATOM 620 O O . SER A 1 77 ? -17.360 -8.339 4.422 1.00 93.56 77 SER A O 1
ATOM 622 N N . GLU A 1 78 ? -16.972 -9.014 6.533 1.00 94.50 78 GLU A N 1
ATOM 623 C CA . GLU A 1 78 ? -18.144 -8.372 7.136 1.00 94.50 78 GLU A CA 1
ATOM 624 C C . GLU A 1 78 ? -17.947 -6.858 7.328 1.00 94.50 78 GLU A C 1
ATOM 626 O O . GLU A 1 78 ? -18.911 -6.129 7.569 1.00 94.50 78 GLU A O 1
ATOM 631 N N . TYR A 1 79 ? -16.712 -6.362 7.196 1.00 92.81 79 TYR A N 1
ATOM 632 C CA . TYR A 1 79 ? -16.363 -4.971 7.470 1.00 92.81 79 TYR A CA 1
ATOM 633 C C . TYR A 1 79 ? -16.100 -4.160 6.199 1.00 92.81 79 TYR A C 1
ATOM 635 O O . TYR A 1 79 ? -15.394 -4.584 5.285 1.00 92.81 79 TYR A O 1
ATOM 643 N N . LEU A 1 80 ? -16.578 -2.913 6.193 1.00 93.00 80 LEU A N 1
ATOM 644 C CA . LEU A 1 80 ? -16.209 -1.893 5.212 1.00 93.00 80 LEU A CA 1
ATOM 645 C C . LEU A 1 80 ? -15.504 -0.736 5.926 1.00 93.00 80 LEU A C 1
ATOM 647 O O . LEU A 1 80 ? -16.149 0.100 6.557 1.00 93.00 80 LEU A O 1
ATOM 651 N N . GLY A 1 81 ? -14.176 -0.669 5.831 1.00 91.62 81 GLY A N 1
ATOM 652 C CA . GLY A 1 81 ? -13.412 0.365 6.526 1.00 91.62 81 GLY A CA 1
ATOM 653 C C . GLY A 1 81 ? -11.905 0.144 6.511 1.00 91.62 81 GLY A C 1
ATOM 654 O O . GLY A 1 81 ? -11.341 -0.345 5.535 1.00 91.62 81 GLY A O 1
ATOM 655 N N . ILE A 1 82 ? -11.254 0.548 7.600 1.00 91.31 82 ILE A N 1
ATOM 656 C CA . ILE A 1 82 ? -9.805 0.438 7.794 1.00 91.31 82 ILE A CA 1
ATOM 657 C C . ILE A 1 82 ? -9.560 -0.511 8.967 1.00 91.31 82 ILE A C 1
ATOM 659 O O . ILE A 1 82 ? -10.161 -0.340 10.025 1.00 91.31 82 ILE A O 1
ATOM 663 N N . ALA A 1 83 ? -8.656 -1.478 8.795 1.00 91.94 83 ALA A N 1
ATOM 664 C CA . ALA A 1 83 ? -8.284 -2.446 9.826 1.00 91.94 83 ALA A CA 1
ATOM 665 C C . ALA A 1 83 ? -6.800 -2.310 10.205 1.00 91.94 83 ALA A C 1
ATOM 667 O O . ALA A 1 83 ? -5.946 -2.151 9.331 1.00 91.94 83 ALA A O 1
ATOM 668 N N . LYS A 1 84 ? -6.482 -2.376 11.508 1.00 90.25 84 LYS A N 1
ATOM 669 C CA . LYS A 1 84 ? -5.095 -2.410 12.012 1.00 90.25 84 LYS A CA 1
ATOM 670 C C . LYS A 1 84 ? -4.800 -3.876 12.263 1.00 90.25 84 LYS A C 1
ATOM 672 O O . LYS A 1 84 ? -5.389 -4.466 13.160 1.00 90.25 84 LYS A O 1
ATOM 677 N N . CYS A 1 85 ? -3.949 -4.470 11.441 1.00 88.44 85 CYS A N 1
ATOM 678 C CA . CYS A 1 85 ? -3.661 -5.895 11.507 1.00 88.44 85 CYS A CA 1
ATOM 679 C C . CYS A 1 85 ? -2.196 -6.174 11.174 1.00 88.44 85 CYS A C 1
ATOM 681 O O . CYS A 1 85 ? -1.537 -5.391 10.488 1.00 88.44 85 CYS A O 1
ATOM 683 N N . SER A 1 86 ? -1.708 -7.311 11.662 1.00 88.25 86 SER A N 1
ATOM 684 C CA . SER A 1 86 ? -0.464 -7.911 11.193 1.00 88.25 86 SER A CA 1
ATOM 685 C C . SER A 1 86 ? -0.787 -8.796 9.997 1.00 88.25 86 SER A C 1
ATOM 687 O O . SER A 1 86 ? -1.706 -9.610 10.063 1.00 88.25 86 SER A O 1
ATOM 689 N N . ILE A 1 87 ? -0.046 -8.632 8.904 1.00 87.44 87 ILE A N 1
ATOM 690 C CA . ILE A 1 87 ? -0.242 -9.406 7.678 1.00 87.44 87 ILE A CA 1
ATOM 691 C C . ILE A 1 87 ? 1.041 -10.168 7.391 1.00 87.44 87 ILE A C 1
ATOM 693 O O . ILE A 1 87 ? 2.113 -9.567 7.325 1.00 87.44 87 ILE A O 1
ATOM 697 N N . LEU A 1 88 ? 0.911 -11.471 7.157 1.00 87.00 88 LEU A N 1
ATOM 698 C CA . LEU A 1 88 ? 1.977 -12.276 6.587 1.00 87.00 88 LEU A CA 1
ATOM 699 C C . LEU A 1 88 ? 1.893 -12.196 5.049 1.00 87.00 88 LEU A C 1
ATOM 701 O O . LEU A 1 88 ? 0.905 -12.667 4.475 1.00 87.00 88 LEU A O 1
ATOM 705 N N . PRO A 1 89 ? 2.853 -11.553 4.355 1.00 84.44 89 PRO A N 1
ATOM 706 C CA . PRO A 1 89 ? 2.803 -11.423 2.903 1.00 84.44 89 PRO A CA 1
ATOM 707 C C . PRO A 1 89 ? 2.920 -12.792 2.213 1.00 84.44 89 PRO A C 1
ATOM 709 O O . PRO A 1 89 ? 3.762 -13.605 2.592 1.00 84.44 89 PRO A O 1
ATOM 712 N N . PRO A 1 90 ? 2.151 -13.046 1.140 1.00 85.44 90 PRO A N 1
ATOM 713 C CA . PRO A 1 90 ? 2.330 -14.252 0.338 1.00 85.44 90 PRO A CA 1
ATOM 714 C C . PRO A 1 90 ? 3.718 -14.272 -0.312 1.00 85.44 90 PRO A C 1
ATOM 716 O O . PRO A 1 90 ? 4.184 -13.268 -0.853 1.00 85.44 90 PRO A O 1
ATOM 719 N N . ARG A 1 91 ? 4.372 -15.435 -0.309 1.00 82.25 91 ARG A N 1
ATOM 720 C CA . ARG A 1 91 ? 5.712 -15.611 -0.887 1.00 82.25 91 ARG A CA 1
ATOM 721 C C . ARG A 1 91 ? 5.651 -15.726 -2.416 1.00 82.25 91 ARG A C 1
ATOM 723 O O . ARG A 1 91 ? 4.691 -16.240 -2.979 1.00 82.25 91 ARG A O 1
ATOM 730 N N . GLY A 1 92 ? 6.698 -15.260 -3.100 1.00 83.44 92 GLY A N 1
ATOM 731 C CA . GLY A 1 92 ? 6.878 -15.478 -4.543 1.00 83.44 92 GLY A CA 1
ATOM 732 C C . GLY A 1 92 ? 5.986 -14.654 -5.482 1.00 83.44 92 GLY A C 1
ATOM 733 O O . GLY A 1 92 ? 5.906 -14.980 -6.665 1.00 83.44 92 GLY A O 1
ATOM 734 N N . LEU A 1 93 ? 5.327 -13.583 -5.017 1.00 89.25 93 LEU A N 1
ATOM 735 C CA . LEU A 1 93 ? 4.591 -12.699 -5.928 1.00 89.25 93 LEU A CA 1
ATOM 736 C C . LEU A 1 93 ? 5.541 -11.923 -6.845 1.00 89.25 93 LEU A C 1
ATOM 738 O O . LEU A 1 93 ? 6.401 -11.174 -6.383 1.00 89.25 93 LEU A O 1
ATOM 742 N N . TYR A 1 94 ? 5.288 -11.995 -8.153 1.00 88.25 94 TYR A N 1
ATOM 743 C CA . TYR A 1 94 ? 5.981 -11.163 -9.142 1.00 88.25 94 TYR A CA 1
ATOM 744 C C . TYR A 1 94 ? 5.719 -9.660 -8.930 1.00 88.25 94 TYR A C 1
ATOM 746 O O . TYR A 1 94 ? 6.589 -8.810 -9.130 1.00 88.25 94 TYR A O 1
ATOM 754 N N . HIS A 1 95 ? 4.510 -9.322 -8.475 1.00 89.69 95 HIS A N 1
ATOM 755 C CA . HIS A 1 95 ? 4.119 -7.969 -8.104 1.00 89.69 95 HIS A CA 1
ATOM 756 C C . HIS A 1 95 ? 3.570 -7.960 -6.677 1.00 89.69 95 HIS A C 1
ATOM 758 O O . HIS A 1 95 ? 2.368 -8.138 -6.490 1.00 89.69 95 HIS A O 1
ATOM 764 N N . PRO A 1 96 ? 4.422 -7.714 -5.667 1.00 90.88 96 PRO A N 1
ATOM 765 C CA . PRO A 1 96 ? 3.962 -7.564 -4.293 1.00 90.88 96 PRO A CA 1
ATOM 766 C C . PRO A 1 96 ? 2.951 -6.421 -4.183 1.00 90.88 96 PRO A C 1
ATOM 768 O O . PRO A 1 96 ? 3.046 -5.434 -4.922 1.00 90.88 96 PRO A O 1
ATOM 771 N N . VAL A 1 97 ? 1.986 -6.558 -3.278 1.00 90.69 97 VAL A N 1
ATOM 772 C CA . VAL A 1 97 ? 0.855 -5.621 -3.157 1.00 90.69 97 VAL A CA 1
ATOM 773 C C . VAL A 1 97 ? 0.853 -4.836 -1.852 1.00 90.69 97 VAL A C 1
ATOM 775 O O . VAL A 1 97 ? 0.275 -3.755 -1.810 1.00 90.69 97 VAL A O 1
ATOM 778 N N . LEU A 1 98 ? 1.524 -5.334 -0.811 1.00 91.62 98 LEU A N 1
ATOM 779 C CA . LEU A 1 98 ? 1.524 -4.690 0.497 1.00 91.62 98 LEU A CA 1
ATOM 780 C C . LEU A 1 98 ? 2.507 -3.510 0.516 1.00 91.62 98 LEU A C 1
ATOM 782 O O . LEU A 1 98 ? 3.700 -3.712 0.271 1.00 91.62 98 LEU A O 1
ATOM 786 N N . PRO A 1 99 ? 2.034 -2.280 0.779 1.00 91.88 99 PRO A N 1
ATOM 787 C CA . PRO A 1 99 ? 2.901 -1.121 0.887 1.00 91.88 99 PRO A CA 1
ATOM 788 C C . PRO A 1 99 ? 3.685 -1.154 2.202 1.00 91.88 99 PRO A C 1
ATOM 790 O O . PRO A 1 99 ? 3.127 -1.385 3.271 1.00 91.88 99 PRO A O 1
ATOM 793 N N . PHE A 1 100 ? 4.976 -0.844 2.138 1.00 91.19 100 PHE A N 1
ATOM 794 C CA . PHE A 1 100 ? 5.835 -0.736 3.312 1.00 91.19 100 PHE A CA 1
ATOM 795 C C . PHE A 1 100 ? 6.700 0.520 3.217 1.00 91.19 100 PHE A C 1
ATOM 797 O O . PHE A 1 100 ? 7.466 0.704 2.261 1.00 91.19 100 PHE A O 1
ATOM 804 N N . ARG A 1 101 ? 6.549 1.414 4.200 1.00 90.94 101 ARG A N 1
ATOM 805 C CA . ARG A 1 101 ? 7.381 2.613 4.336 1.00 90.94 101 ARG A CA 1
ATOM 806 C C . ARG A 1 101 ? 8.597 2.256 5.173 1.00 90.94 101 ARG A C 1
ATOM 808 O O . ARG A 1 101 ? 8.465 1.989 6.359 1.00 90.94 101 ARG A O 1
ATOM 815 N N . SER A 1 102 ? 9.771 2.303 4.562 1.00 89.81 102 SER A N 1
ATOM 816 C CA . SER A 1 102 ? 11.036 2.080 5.256 1.00 89.81 102 SER A CA 1
ATOM 817 C C . SER A 1 102 ? 12.111 2.988 4.675 1.00 89.81 102 SER A C 1
ATOM 819 O O . SER A 1 102 ? 12.100 3.301 3.482 1.00 89.81 102 SER A O 1
ATOM 821 N N . LEU A 1 103 ? 13.011 3.478 5.532 1.00 87.44 103 LEU A N 1
ATOM 822 C CA . LEU A 1 103 ? 14.122 4.357 5.146 1.00 87.44 103 LEU A CA 1
ATOM 823 C C . LEU A 1 103 ? 13.678 5.591 4.323 1.00 87.44 103 LEU A C 1
ATOM 825 O O . LEU A 1 103 ? 14.352 6.000 3.377 1.00 87.44 103 LEU A O 1
ATOM 829 N N . GLY A 1 104 ? 12.510 6.159 4.648 1.00 88.12 104 GLY A N 1
ATOM 830 C CA . GLY A 1 104 ? 11.943 7.327 3.959 1.00 88.12 104 GLY A CA 1
ATOM 831 C C . GLY A 1 104 ? 11.367 7.049 2.564 1.00 88.12 104 GLY A C 1
ATOM 832 O O . GLY A 1 104 ? 11.002 7.993 1.865 1.00 88.12 104 GLY A O 1
ATOM 833 N N . LYS A 1 105 ? 11.266 5.782 2.143 1.00 89.12 105 LYS A N 1
ATOM 834 C CA . LYS A 1 105 ? 10.728 5.382 0.834 1.00 89.12 105 LYS A CA 1
ATOM 835 C C . LYS A 1 105 ? 9.514 4.475 0.984 1.00 89.12 105 LYS A C 1
ATOM 837 O O . LYS A 1 105 ? 9.435 3.669 1.906 1.00 89.12 105 LYS A O 1
ATOM 842 N N . LEU A 1 106 ? 8.576 4.596 0.045 1.00 91.38 106 LEU A N 1
ATOM 843 C CA . LEU A 1 106 ? 7.490 3.637 -0.124 1.00 91.38 106 LEU A CA 1
ATOM 844 C C . LEU A 1 106 ? 7.970 2.508 -1.037 1.00 91.38 106 LEU A C 1
ATOM 846 O O . LEU A 1 106 ? 8.380 2.753 -2.170 1.00 91.38 106 LEU A O 1
ATOM 850 N N . THR A 1 107 ? 7.910 1.283 -0.535 1.00 91.00 107 THR A N 1
ATOM 851 C CA . THR A 1 107 ? 8.257 0.065 -1.271 1.00 91.00 107 THR A CA 1
ATOM 852 C C . THR A 1 107 ? 7.112 -0.937 -1.186 1.00 91.00 107 THR A C 1
ATOM 854 O O . THR A 1 107 ? 6.168 -0.741 -0.424 1.00 91.00 107 THR A O 1
ATOM 857 N N . PHE A 1 108 ? 7.189 -2.001 -1.982 1.00 91.50 108 PHE A N 1
ATOM 858 C CA . PHE A 1 108 ? 6.234 -3.107 -1.951 1.00 91.50 108 PHE A CA 1
ATOM 859 C C . PHE A 1 108 ? 7.021 -4.411 -1.819 1.00 91.50 108 PHE A C 1
ATOM 861 O O . PHE A 1 108 ? 7.309 -5.043 -2.837 1.00 91.50 108 PHE A O 1
ATOM 868 N N . PRO A 1 109 ? 7.497 -4.755 -0.614 1.00 89.44 109 PRO A N 1
ATOM 869 C CA . PRO A 1 109 ? 8.303 -5.945 -0.421 1.00 89.44 109 PRO A CA 1
ATOM 870 C C . PRO A 1 109 ? 7.481 -7.170 -0.049 1.00 89.44 109 PRO A C 1
ATOM 872 O O . PRO A 1 109 ? 6.330 -7.077 0.364 1.00 89.44 109 PRO A O 1
ATOM 875 N N . LEU A 1 110 ? 8.133 -8.325 -0.154 1.00 90.06 110 LEU A N 1
ATOM 876 C CA . LEU A 1 110 ? 7.649 -9.593 0.396 1.00 90.06 110 LEU A CA 1
ATOM 877 C C . LEU A 1 110 ? 8.211 -9.884 1.791 1.00 90.06 110 LEU A C 1
ATOM 879 O O . LEU A 1 110 ? 7.773 -10.823 2.432 1.00 90.06 110 LEU A O 1
ATOM 883 N N . CYS A 1 111 ? 9.176 -9.089 2.256 1.00 90.12 111 CYS A N 1
ATOM 884 C CA . CYS A 1 111 ? 9.765 -9.193 3.585 1.00 90.12 111 CYS A CA 1
ATOM 885 C C . CYS A 1 111 ? 10.200 -7.795 4.045 1.00 90.12 111 CYS A C 1
ATOM 887 O O . CYS A 1 111 ? 10.990 -7.133 3.361 1.00 90.12 111 CYS A O 1
ATOM 889 N N . SER A 1 112 ? 9.680 -7.343 5.187 1.00 89.94 112 SER A N 1
ATOM 890 C CA . SER A 1 112 ? 10.036 -6.055 5.799 1.00 89.94 112 SER A CA 1
ATOM 891 C C . SER A 1 112 ? 11.521 -6.008 6.164 1.00 89.94 112 SER A C 1
ATOM 893 O O . SER A 1 112 ? 12.221 -5.078 5.754 1.00 89.94 112 SER A O 1
ATOM 895 N N . SER A 1 113 ? 12.026 -7.063 6.812 1.00 90.81 113 SER A N 1
ATOM 896 C CA . SER A 1 113 ? 13.427 -7.186 7.229 1.00 90.81 113 SER A CA 1
ATOM 897 C C . SER A 1 113 ? 14.396 -7.078 6.051 1.00 90.81 113 SER A C 1
ATOM 899 O O . SER A 1 113 ? 15.425 -6.411 6.151 1.00 90.81 113 SER A O 1
ATOM 901 N N . CYS A 1 114 ? 14.069 -7.669 4.893 1.00 90.56 114 CYS A N 1
ATOM 902 C CA . CYS A 1 114 ? 14.907 -7.564 3.693 1.00 90.56 114 CYS A CA 1
ATOM 903 C C . CYS A 1 114 ? 15.029 -6.126 3.177 1.00 90.56 114 CYS A C 1
ATOM 905 O O . CYS A 1 114 ? 16.108 -5.734 2.736 1.00 90.56 114 CYS A O 1
ATOM 907 N N . VAL A 1 115 ? 13.955 -5.331 3.229 1.00 90.62 115 VAL A N 1
ATOM 908 C CA . VAL A 1 115 ? 14.006 -3.925 2.787 1.00 90.62 115 VAL A CA 1
ATOM 909 C C . VAL A 1 115 ? 14.824 -3.073 3.739 1.00 90.62 115 VAL A C 1
ATOM 911 O O . VAL A 1 115 ? 15.600 -2.228 3.290 1.00 90.62 115 VAL A O 1
ATOM 914 N N . GLU A 1 116 ? 14.670 -3.302 5.038 1.00 91.44 116 GLU A N 1
ATOM 915 C CA . GLU A 1 116 ? 15.387 -2.554 6.070 1.00 91.44 116 GLU A CA 1
ATOM 916 C C . GLU A 1 116 ? 16.890 -2.836 6.033 1.00 91.44 116 GLU A C 1
ATOM 918 O O . GLU A 1 116 ? 17.699 -1.908 6.061 1.00 91.44 116 GLU A O 1
ATOM 923 N N . THR A 1 117 ? 17.262 -4.110 5.886 1.00 90.94 117 THR A N 1
ATOM 924 C CA . THR A 1 117 ? 18.661 -4.566 5.818 1.00 90.94 117 THR A CA 1
ATOM 925 C C . THR A 1 117 ? 19.282 -4.455 4.425 1.00 90.94 117 THR A C 1
ATOM 927 O O . THR A 1 117 ? 20.496 -4.585 4.287 1.00 90.94 117 THR A O 1
ATOM 930 N N . ARG A 1 118 ? 18.474 -4.179 3.390 1.00 85.94 118 ARG A N 1
ATOM 931 C CA . ARG A 1 118 ? 18.871 -4.163 1.969 1.00 85.94 118 ARG A CA 1
ATOM 932 C C . ARG A 1 118 ? 19.474 -5.492 1.502 1.00 85.94 118 ARG A C 1
ATOM 934 O O . ARG A 1 118 ? 20.452 -5.511 0.755 1.00 85.94 118 ARG A O 1
ATOM 941 N N . CYS A 1 119 ? 18.875 -6.597 1.935 1.00 85.31 119 CYS A N 1
ATOM 942 C CA . CYS A 1 119 ? 19.289 -7.934 1.526 1.00 85.31 119 CYS A CA 1
ATOM 943 C C . CYS A 1 119 ? 18.789 -8.276 0.110 1.00 85.31 119 CYS A C 1
ATOM 945 O O . CYS A 1 119 ? 17.658 -7.945 -0.253 1.00 85.31 119 CYS A O 1
ATOM 947 N N . SER A 1 120 ? 19.613 -8.970 -0.679 1.00 79.31 120 SER A N 1
ATOM 948 C CA . SER A 1 120 ? 19.268 -9.436 -2.031 1.00 79.31 120 SER A CA 1
ATOM 949 C C . SER A 1 120 ? 18.513 -10.767 -2.052 1.00 79.31 120 SER A C 1
ATOM 951 O O . SER A 1 120 ? 17.715 -10.997 -2.958 1.00 79.31 120 SER A O 1
ATOM 953 N N . THR A 1 121 ? 18.761 -11.636 -1.070 1.00 85.31 121 THR A N 1
ATOM 954 C CA . THR A 1 121 ? 18.175 -12.979 -0.979 1.00 85.31 121 THR A CA 1
ATOM 955 C C . THR A 1 121 ? 17.483 -13.115 0.368 1.00 85.31 121 THR A C 1
ATOM 957 O O . THR A 1 121 ? 18.078 -12.860 1.410 1.00 85.31 121 THR A O 1
ATOM 960 N N . CYS A 1 122 ? 16.202 -13.470 0.360 1.00 87.06 122 CYS A N 1
ATOM 961 C CA . CYS A 1 122 ? 15.440 -13.610 1.594 1.00 87.06 122 CYS A CA 1
ATOM 962 C C . CYS A 1 122 ? 15.646 -15.006 2.192 1.00 87.06 122 CYS A C 1
ATOM 964 O O . CYS A 1 122 ? 15.218 -15.986 1.591 1.00 87.06 122 CYS A O 1
ATOM 966 N N . GLU A 1 123 ? 16.245 -15.071 3.381 1.00 89.19 123 GLU A N 1
ATOM 967 C CA . GLU A 1 123 ? 16.383 -16.293 4.197 1.00 89.19 123 GLU A CA 1
ATOM 968 C C . GLU A 1 123 ? 15.477 -16.264 5.441 1.00 89.19 123 GLU A C 1
ATOM 970 O O . GLU A 1 123 ? 15.533 -17.153 6.282 1.00 89.19 123 GLU A O 1
ATOM 975 N N . HIS A 1 124 ? 14.641 -15.230 5.572 1.00 86.12 124 HIS A N 1
ATOM 976 C CA . HIS A 1 124 ? 13.743 -15.077 6.709 1.00 86.12 124 HIS A CA 1
ATOM 977 C C . HIS A 1 124 ? 12.564 -16.053 6.617 1.00 86.12 124 HIS A C 1
ATOM 979 O O . HIS A 1 124 ? 11.951 -16.222 5.554 1.00 86.12 124 HIS A O 1
ATOM 985 N N . GLU A 1 125 ? 12.254 -16.677 7.750 1.00 78.50 125 GLU A N 1
ATOM 986 C CA . GLU A 1 125 ? 11.013 -17.418 7.960 1.00 78.50 125 GLU A CA 1
ATOM 987 C C . GLU A 1 125 ? 9.869 -16.468 8.355 1.00 78.50 125 GLU A C 1
ATOM 989 O O . GLU A 1 125 ? 10.097 -15.267 8.521 1.00 78.50 125 GLU A O 1
ATOM 994 N N . ASP A 1 126 ? 8.644 -17.001 8.380 1.00 65.94 126 ASP A N 1
ATOM 995 C CA . ASP A 1 126 ? 7.422 -16.234 8.672 1.00 65.94 126 ASP A CA 1
ATOM 996 C C . ASP A 1 126 ? 7.395 -15.705 10.118 1.00 65.94 126 ASP A C 1
ATOM 998 O O . ASP A 1 126 ? 7.858 -16.433 11.028 1.00 65.94 126 ASP A O 1
#

Organism: Araneus ventricosus (NCBI:txid182803)